Protein AF-X1C034-F1 (afdb_monomer_lit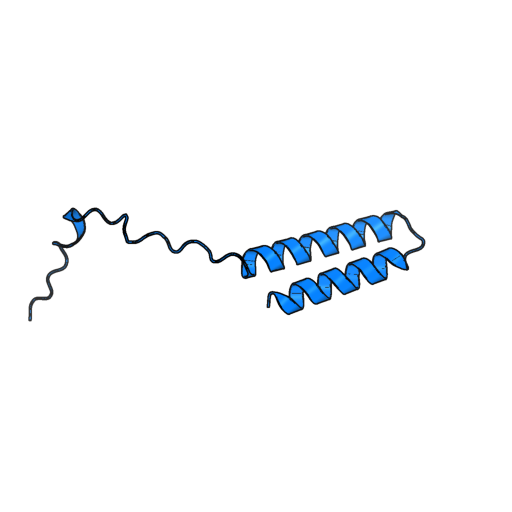e)

Organism: NCBI:txid412755

Radius of gyration: 22.6 Å; chains: 1; bounding box: 52×27×57 Å

Foldseek 3Di:
DLVVLQVQLVVLCVVLVVDPDPVSNVVSNVSSVVSNVVSVVVVDDPPDPPCVPPDVVVVPPDDDDD

pLDDT: mean 79.15, std 17.95, range [46.03, 96.0]

Sequence (66 aa):
KEREYRAYAGTCVDLANKATNDEDKKHLLAMAEAWLGLADRVQRPVPEPDTSALHPALRGKFGWVS

Structure (mmCIF, N/CA/C/O backbone):
data_AF-X1C034-F1
#
_entry.id   AF-X1C034-F1
#
loop_
_atom_site.group_PDB
_atom_site.id
_atom_site.type_symbol
_atom_site.label_atom_id
_atom_site.label_alt_id
_atom_site.label_comp_id
_atom_site.label_asym_id
_atom_site.label_entity_id
_atom_site.label_seq_id
_atom_site.pdbx_PDB_ins_code
_atom_site.Cartn_x
_atom_site.Cartn_y
_atom_site.Cartn_z
_atom_site.occupancy
_atom_site.B_iso_or_equiv
_atom_site.auth_seq_id
_atom_site.auth_comp_id
_atom_site.auth_asym_id
_atom_site.auth_atom_id
_atom_site.pdbx_PDB_model_num
ATOM 1 N N . LYS A 1 1 ? -14.911 3.160 5.388 1.00 75.00 1 LYS A N 1
ATOM 2 C CA . LYS A 1 1 ? -13.627 3.844 5.666 1.00 75.00 1 LYS A CA 1
ATOM 3 C C . LYS A 1 1 ? -12.461 2.871 5.826 1.00 75.00 1 LYS A C 1
ATOM 5 O O . LYS A 1 1 ? -11.600 2.870 4.965 1.00 75.00 1 LYS A O 1
ATOM 10 N N . GLU A 1 2 ? -12.443 1.980 6.824 1.00 85.88 2 GLU A N 1
ATOM 11 C CA . GLU A 1 2 ? -11.366 0.973 6.997 1.00 85.88 2 GLU A CA 1
ATOM 12 C C . GLU A 1 2 ? -11.083 0.142 5.727 1.00 85.88 2 GLU A C 1
ATOM 14 O O . GLU A 1 2 ? -9.952 0.089 5.251 1.00 85.88 2 GLU A O 1
ATOM 19 N N . ARG A 1 3 ? -12.123 -0.468 5.138 1.00 86.81 3 ARG A N 1
ATOM 20 C CA . ARG A 1 3 ? -12.005 -1.272 3.907 1.00 86.81 3 ARG A CA 1
ATOM 21 C C . ARG A 1 3 ? -11.438 -0.473 2.727 1.00 86.81 3 ARG A C 1
ATOM 23 O O . ARG A 1 3 ? -10.687 -1.026 1.934 1.00 86.81 3 ARG A O 1
ATOM 30 N N . GLU A 1 4 ? -11.786 0.806 2.619 1.00 91.56 4 GLU A N 1
ATOM 31 C CA . GLU A 1 4 ? -11.309 1.688 1.545 1.00 91.56 4 GLU A CA 1
ATOM 32 C C . GLU A 1 4 ? -9.822 2.004 1.724 1.00 91.56 4 GLU A C 1
ATOM 34 O O . GLU A 1 4 ? -9.061 1.916 0.768 1.00 91.56 4 GLU A O 1
ATOM 39 N N . TYR A 1 5 ? -9.379 2.264 2.957 1.00 89.12 5 TYR A N 1
ATOM 40 C CA . TYR A 1 5 ? -7.959 2.457 3.254 1.00 89.12 5 TYR A CA 1
ATOM 41 C C . TYR A 1 5 ? -7.130 1.203 2.964 1.00 89.12 5 TYR A C 1
ATOM 43 O O . TYR A 1 5 ? -6.060 1.304 2.367 1.00 89.12 5 TYR A O 1
ATOM 51 N N . ARG A 1 6 ? -7.646 0.007 3.276 1.00 90.50 6 ARG A N 1
ATOM 52 C CA . ARG A 1 6 ? -6.980 -1.244 2.877 1.00 90.50 6 ARG A CA 1
ATOM 53 C C . ARG A 1 6 ? -6.944 -1.443 1.363 1.00 90.50 6 ARG A C 1
ATOM 55 O O . ARG A 1 6 ? -5.948 -1.943 0.852 1.00 90.50 6 ARG A O 1
ATOM 62 N N . ALA A 1 7 ? -7.992 -1.037 0.646 1.00 94.00 7 ALA A N 1
ATOM 63 C CA . ALA A 1 7 ? -8.005 -1.097 -0.813 1.00 94.00 7 ALA A CA 1
ATOM 64 C C . ALA A 1 7 ? -6.947 -0.164 -1.427 1.00 94.00 7 ALA A C 1
ATOM 66 O O . ALA A 1 7 ? -6.209 -0.588 -2.311 1.00 94.00 7 ALA A O 1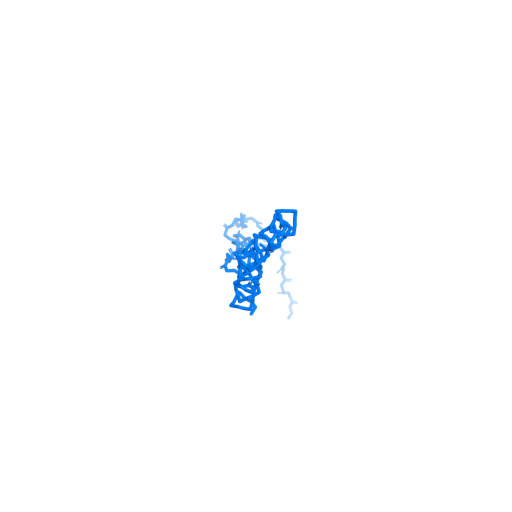
ATOM 67 N N . TYR A 1 8 ? -6.806 1.065 -0.917 1.00 92.69 8 TYR A N 1
ATOM 68 C CA . TYR A 1 8 ? -5.758 1.989 -1.366 1.00 92.69 8 TYR A CA 1
ATOM 69 C C . TYR A 1 8 ? -4.350 1.474 -1.065 1.00 92.69 8 TYR A C 1
ATOM 71 O O . TYR A 1 8 ? -3.482 1.555 -1.934 1.00 92.69 8 TYR A O 1
ATOM 79 N N . ALA A 1 9 ? -4.135 0.875 0.110 1.00 93.81 9 ALA A N 1
ATOM 80 C CA . ALA A 1 9 ? -2.871 0.216 0.425 1.00 93.81 9 ALA A CA 1
ATOM 81 C C . ALA A 1 9 ? -2.546 -0.910 -0.572 1.00 93.81 9 ALA A C 1
ATOM 83 O O . ALA A 1 9 ? -1.422 -0.983 -1.066 1.00 93.81 9 ALA A O 1
ATOM 84 N N . GLY A 1 10 ? -3.538 -1.738 -0.918 1.00 93.25 10 GLY A N 1
ATOM 85 C CA . GLY A 1 10 ? -3.396 -2.790 -1.929 1.00 93.25 10 GLY A CA 1
ATOM 86 C C . GLY A 1 10 ? -2.976 -2.238 -3.292 1.00 93.25 10 GLY A C 1
ATOM 87 O O . GLY A 1 10 ? -1.985 -2.692 -3.857 1.00 93.25 10 GLY A O 1
ATOM 88 N N . THR A 1 11 ? -3.645 -1.186 -3.772 1.00 95.50 11 THR A N 1
ATOM 89 C CA . THR A 1 11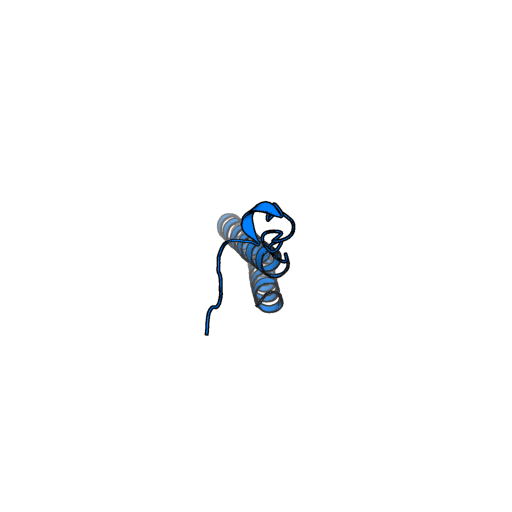 ? -3.284 -0.523 -5.036 1.00 95.50 11 THR A CA 1
ATOM 90 C C . THR A 1 11 ? -1.848 0.007 -5.021 1.00 95.50 11 THR A C 1
ATOM 92 O O . THR A 1 11 ? -1.130 -0.133 -6.010 1.00 95.50 11 THR A O 1
ATOM 95 N N . CYS A 1 12 ? -1.394 0.593 -3.908 1.00 93.31 12 CYS A N 1
ATOM 96 C CA . CYS A 1 12 ? -0.016 1.065 -3.771 1.00 93.31 12 CYS A CA 1
ATOM 97 C C . CYS A 1 12 ? 1.002 -0.085 -3.841 1.00 93.31 12 CYS A C 1
ATOM 99 O O . CYS A 1 12 ? 2.028 0.062 -4.502 1.00 93.31 12 CYS A O 1
ATOM 101 N N . VAL A 1 13 ? 0.711 -1.238 -3.232 1.00 93.88 13 VAL A N 1
ATOM 102 C CA . VAL A 1 13 ? 1.567 -2.436 -3.321 1.00 93.88 13 VAL A CA 1
ATOM 103 C C . VAL A 1 13 ? 1.601 -2.993 -4.745 1.00 93.88 13 VAL A C 1
ATOM 105 O O . VAL A 1 13 ? 2.675 -3.315 -5.253 1.00 93.88 13 VAL A O 1
ATOM 108 N N . ASP A 1 14 ? 0.458 -3.053 -5.426 1.00 95.44 14 ASP A N 1
ATOM 109 C CA . ASP A 1 14 ? 0.387 -3.520 -6.814 1.00 95.44 14 ASP A CA 1
ATOM 110 C C . ASP A 1 14 ? 1.185 -2.621 -7.762 1.00 95.44 14 ASP A C 1
ATOM 112 O O . ASP A 1 14 ? 1.857 -3.109 -8.674 1.00 95.44 14 ASP A O 1
ATOM 116 N N . LEU A 1 15 ? 1.144 -1.306 -7.538 1.00 93.88 15 LEU A N 1
ATOM 117 C CA . LEU A 1 15 ? 1.969 -0.345 -8.263 1.00 93.88 15 LEU A CA 1
ATOM 118 C C . LEU A 1 15 ? 3.454 -0.511 -7.917 1.00 93.88 15 LEU A C 1
ATOM 120 O O . LEU A 1 15 ? 4.283 -0.508 -8.823 1.00 93.88 15 LEU A O 1
ATOM 124 N N . ALA A 1 16 ? 3.797 -0.726 -6.643 1.00 94.06 16 ALA A N 1
ATOM 125 C CA . ALA A 1 16 ? 5.178 -0.946 -6.207 1.00 94.06 16 ALA A CA 1
ATOM 126 C C . ALA A 1 16 ? 5.790 -2.207 -6.838 1.00 94.06 16 ALA A C 1
ATOM 128 O O . ALA A 1 16 ? 6.968 -2.222 -7.189 1.00 94.06 16 ALA A O 1
ATOM 129 N N . ASN A 1 17 ? 4.987 -3.256 -7.022 1.00 93.56 17 ASN A N 1
ATOM 130 C CA . ASN A 1 17 ? 5.408 -4.491 -7.685 1.00 93.56 17 ASN A CA 1
ATOM 131 C C . ASN A 1 17 ? 5.645 -4.315 -9.190 1.00 93.56 17 ASN A C 1
ATOM 133 O O . ASN A 1 17 ? 6.431 -5.059 -9.773 1.00 93.56 17 ASN A O 1
ATOM 137 N N . LYS A 1 18 ? 4.973 -3.346 -9.819 1.00 94.44 18 LYS A N 1
ATOM 138 C CA . LYS A 1 18 ? 5.129 -3.016 -11.245 1.00 94.44 18 LYS A CA 1
ATOM 139 C C . LYS A 1 18 ? 6.200 -1.954 -11.500 1.00 94.44 18 LYS A C 1
ATOM 141 O O . LYS A 1 18 ? 6.615 -1.787 -12.644 1.00 94.44 18 LYS A O 1
ATOM 146 N N . ALA A 1 19 ? 6.625 -1.227 -10.468 1.00 92.75 19 ALA A N 1
ATOM 147 C CA . ALA A 1 19 ? 7.643 -0.195 -10.582 1.00 92.75 19 ALA A CA 1
ATOM 148 C C . ALA A 1 19 ? 9.011 -0.815 -10.905 1.00 92.75 19 ALA A C 1
ATOM 150 O O . ALA A 1 19 ? 9.467 -1.744 -10.242 1.00 92.75 19 ALA A O 1
ATOM 151 N N . THR A 1 20 ? 9.677 -0.272 -11.923 1.00 90.94 20 THR A N 1
ATOM 152 C CA . THR A 1 20 ? 11.040 -0.658 -12.320 1.00 90.94 20 THR A CA 1
ATOM 153 C C . THR A 1 20 ? 12.115 0.162 -11.608 1.00 90.94 20 THR A C 1
ATOM 155 O O . THR A 1 20 ? 13.292 -0.170 -11.692 1.00 90.94 20 THR A O 1
ATOM 158 N N . ASN A 1 21 ? 11.713 1.248 -10.943 1.00 94.38 21 ASN A N 1
ATOM 159 C CA . ASN A 1 21 ? 12.575 2.133 -10.173 1.00 94.38 21 ASN A CA 1
ATOM 160 C C . ASN A 1 21 ? 12.434 1.830 -8.675 1.00 94.38 21 ASN A C 1
ATOM 162 O O . ASN A 1 21 ? 11.327 1.837 -8.127 1.00 94.38 21 ASN A O 1
ATOM 166 N N . ASP A 1 22 ? 13.565 1.608 -8.011 1.00 92.81 22 ASP A N 1
ATOM 167 C CA . ASP A 1 22 ? 13.620 1.311 -6.581 1.00 92.81 22 ASP A CA 1
ATOM 168 C C . ASP A 1 22 ? 13.173 2.491 -5.707 1.00 92.81 22 ASP A C 1
ATOM 170 O O . ASP A 1 22 ? 12.610 2.272 -4.631 1.00 92.81 22 ASP A O 1
ATOM 174 N N . GLU A 1 23 ? 13.383 3.738 -6.141 1.00 94.06 23 GLU A N 1
ATOM 175 C CA . GLU A 1 23 ? 12.899 4.915 -5.404 1.00 94.06 23 GLU A CA 1
ATOM 176 C C . GLU A 1 23 ? 11.372 5.003 -5.429 1.00 94.06 23 GLU A C 1
ATOM 178 O O . GLU A 1 23 ? 10.741 5.174 -4.383 1.00 94.06 23 GLU A O 1
ATOM 183 N N . ASP A 1 24 ? 10.766 4.795 -6.598 1.00 92.19 24 ASP A N 1
ATOM 184 C CA . ASP A 1 24 ? 9.308 4.784 -6.743 1.00 92.19 24 ASP A CA 1
ATOM 185 C C . ASP A 1 24 ? 8.692 3.626 -5.959 1.00 92.19 24 ASP A C 1
ATOM 187 O O . ASP A 1 24 ? 7.686 3.800 -5.270 1.00 92.19 24 ASP A O 1
ATOM 191 N N . LYS A 1 25 ? 9.338 2.455 -5.978 1.00 94.12 25 LYS A N 1
ATOM 192 C CA . LYS A 1 25 ? 8.928 1.300 -5.178 1.00 94.12 25 LYS A CA 1
ATOM 193 C C . LYS A 1 25 ? 8.931 1.618 -3.683 1.00 94.12 25 LYS A C 1
ATOM 195 O O . LYS A 1 25 ? 7.955 1.312 -3.000 1.00 94.12 25 LYS A O 1
ATOM 200 N N . LYS A 1 26 ? 9.984 2.263 -3.170 1.00 94.94 26 LYS A N 1
ATOM 201 C CA . LYS A 1 26 ? 10.053 2.692 -1.762 1.00 94.94 26 LYS A CA 1
ATOM 202 C C . LYS A 1 26 ? 8.950 3.690 -1.418 1.00 94.94 26 LYS A C 1
ATOM 204 O O . LYS A 1 26 ? 8.289 3.516 -0.397 1.00 94.94 26 LYS A O 1
ATOM 209 N N . HIS A 1 27 ? 8.709 4.689 -2.267 1.00 95.81 27 HIS A N 1
ATOM 210 C CA . HIS A 1 27 ? 7.633 5.658 -2.043 1.00 95.81 27 HIS A CA 1
ATOM 211 C C . HIS A 1 27 ? 6.248 5.005 -2.039 1.00 95.81 27 HIS A C 1
ATOM 213 O O . HIS A 1 27 ? 5.431 5.289 -1.163 1.00 95.81 27 HIS A O 1
ATOM 219 N N . LEU A 1 28 ? 5.983 4.099 -2.981 1.00 95.31 28 LEU A N 1
ATOM 220 C CA . LEU A 1 28 ? 4.713 3.381 -3.071 1.00 95.31 28 LEU A CA 1
ATOM 221 C C . LEU A 1 28 ? 4.482 2.475 -1.854 1.00 95.31 28 LEU A C 1
ATOM 223 O O . LEU A 1 28 ? 3.372 2.444 -1.322 1.00 95.31 28 LEU A O 1
ATOM 227 N N . LEU A 1 29 ? 5.524 1.800 -1.361 1.00 94.94 29 LEU A N 1
ATOM 228 C CA . LEU A 1 29 ? 5.441 0.998 -0.137 1.00 94.94 29 LEU A CA 1
ATOM 229 C C . LEU A 1 29 ? 5.190 1.866 1.105 1.00 94.94 29 LEU A C 1
ATOM 231 O O . LEU A 1 29 ? 4.300 1.544 1.887 1.00 94.94 29 LEU A O 1
ATOM 235 N N . ALA A 1 30 ? 5.877 3.003 1.244 1.00 96.00 30 ALA A N 1
ATOM 236 C CA . ALA A 1 30 ? 5.638 3.933 2.351 1.00 96.00 30 ALA A CA 1
ATOM 237 C C . ALA A 1 30 ? 4.198 4.485 2.347 1.00 96.00 30 ALA A C 1
ATOM 239 O O . ALA A 1 30 ? 3.566 4.625 3.396 1.00 96.00 30 ALA A O 1
ATOM 240 N N . MET A 1 31 ? 3.637 4.757 1.162 1.00 94.56 31 MET A N 1
ATOM 241 C CA . MET A 1 31 ? 2.230 5.148 1.036 1.00 94.56 31 MET A CA 1
ATOM 242 C C . MET A 1 31 ? 1.278 4.015 1.430 1.00 94.56 31 MET A C 1
ATOM 244 O O . MET A 1 31 ? 0.289 4.268 2.117 1.00 94.56 31 MET A O 1
ATOM 248 N N . ALA A 1 32 ? 1.573 2.770 1.043 1.00 95.56 32 ALA A N 1
ATOM 249 C CA . ALA A 1 32 ? 0.779 1.614 1.453 1.00 95.56 32 ALA A CA 1
ATOM 250 C C . ALA A 1 32 ? 0.755 1.450 2.983 1.00 95.56 32 ALA A C 1
ATOM 252 O O . ALA A 1 32 ? -0.314 1.257 3.564 1.00 95.56 32 ALA A O 1
ATOM 253 N N . GLU A 1 33 ? 1.906 1.598 3.644 1.00 93.12 33 GLU A N 1
ATOM 254 C CA . GLU A 1 33 ? 2.016 1.551 5.106 1.00 93.12 33 GLU A CA 1
ATOM 255 C C . GLU A 1 33 ? 1.212 2.667 5.785 1.00 93.12 33 GLU A C 1
ATOM 257 O O . GLU A 1 33 ? 0.500 2.415 6.761 1.00 93.12 33 GLU A O 1
ATOM 262 N N . ALA A 1 34 ? 1.251 3.891 5.248 1.00 94.56 34 ALA A N 1
ATOM 263 C CA . ALA A 1 34 ? 0.462 5.004 5.772 1.00 94.56 34 ALA A CA 1
ATOM 264 C C . ALA A 1 34 ? -1.052 4.730 5.690 1.00 94.56 34 ALA A C 1
ATOM 266 O O . ALA A 1 34 ? -1.784 4.979 6.654 1.00 94.56 34 ALA A O 1
ATOM 267 N N . TRP A 1 35 ? -1.525 4.166 4.573 1.00 93.50 35 TRP A N 1
ATOM 268 C CA . TRP A 1 35 ? -2.926 3.773 4.411 1.00 93.50 35 TRP A CA 1
ATOM 269 C C . TRP A 1 35 ? -3.343 2.660 5.378 1.00 93.50 35 TRP A C 1
ATOM 271 O O . TRP A 1 35 ? -4.430 2.738 5.955 1.00 93.50 35 TRP A O 1
ATOM 281 N N . LEU A 1 36 ? -2.484 1.665 5.619 1.00 92.00 36 LEU A N 1
ATOM 282 C CA . LEU A 1 36 ? -2.744 0.623 6.620 1.00 92.00 36 LEU A CA 1
ATOM 283 C C . LEU A 1 36 ? -2.804 1.200 8.036 1.00 92.00 36 LEU A C 1
ATOM 285 O O . LEU A 1 36 ? -3.741 0.904 8.772 1.00 92.00 36 LEU A O 1
ATOM 289 N N . GLY A 1 37 ? -1.893 2.110 8.386 1.00 90.69 37 GLY A N 1
ATOM 290 C CA . GLY A 1 37 ? -1.931 2.799 9.675 1.00 90.69 37 GLY A CA 1
ATOM 291 C C . GLY A 1 37 ? -3.230 3.583 9.897 1.00 90.69 37 GLY A C 1
ATOM 292 O O . GLY A 1 37 ? -3.737 3.638 11.018 1.00 90.69 37 GLY A O 1
ATOM 293 N N . LEU A 1 38 ? -3.811 4.166 8.843 1.00 89.56 38 LEU A N 1
ATOM 294 C CA . LEU A 1 38 ? -5.132 4.801 8.911 1.00 89.56 38 LEU A CA 1
ATOM 295 C C . LEU A 1 38 ? -6.264 3.778 9.043 1.00 89.56 38 LEU A C 1
ATOM 297 O O . LEU A 1 38 ? -7.183 3.999 9.832 1.00 89.56 38 LEU A O 1
ATOM 301 N N . ALA A 1 39 ? -6.198 2.660 8.317 1.00 90.56 39 ALA A N 1
ATOM 302 C CA . ALA A 1 39 ? -7.164 1.572 8.450 1.00 90.56 39 ALA A CA 1
ATOM 303 C C . ALA A 1 39 ? -7.204 1.040 9.891 1.00 90.56 39 ALA A C 1
ATOM 305 O O . ALA A 1 39 ? -8.283 0.927 10.471 1.00 90.56 39 ALA A O 1
ATOM 306 N N . ASP A 1 40 ? -6.037 0.822 10.494 1.00 88.31 40 ASP A N 1
ATOM 30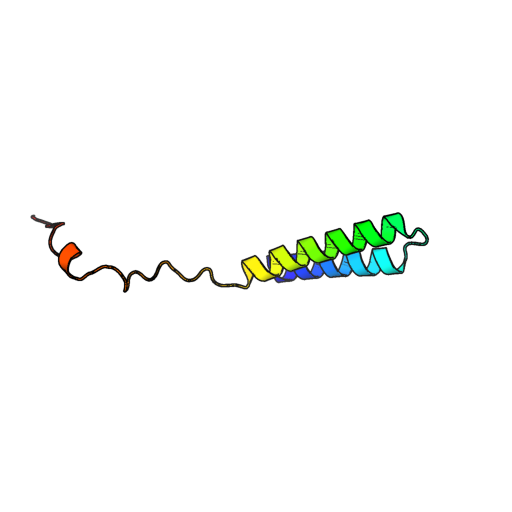7 C CA . ASP A 1 40 ? -5.905 0.309 11.857 1.00 88.31 40 ASP A CA 1
ATOM 308 C C . ASP A 1 40 ? -6.422 1.298 12.904 1.00 88.31 40 ASP A C 1
ATOM 310 O O . ASP A 1 40 ? -7.017 0.893 13.900 1.00 88.31 40 ASP A O 1
ATOM 314 N N . ARG A 1 41 ? -6.252 2.607 12.684 1.00 86.94 41 ARG A N 1
ATOM 315 C CA . ARG A 1 41 ? -6.817 3.648 13.563 1.00 86.94 41 ARG A CA 1
ATOM 316 C C . ARG A 1 41 ? -8.336 3.721 13.494 1.00 86.94 41 ARG A C 1
ATOM 318 O O . ARG A 1 41 ? -8.957 4.063 14.489 1.00 86.94 41 ARG A O 1
ATOM 325 N N . VAL A 1 42 ? -8.923 3.435 12.332 1.00 85.06 42 VAL A N 1
ATOM 326 C CA . VAL A 1 42 ? -10.384 3.372 12.179 1.00 85.06 42 VAL A CA 1
ATOM 327 C C . VAL A 1 42 ? -10.944 2.074 12.748 1.00 85.06 42 VAL A C 1
ATOM 329 O O . VAL A 1 42 ? -12.058 2.076 13.261 1.00 85.06 42 VAL A O 1
ATOM 332 N N . GLN A 1 43 ? -10.186 0.978 12.666 1.00 78.38 43 GLN A N 1
ATOM 333 C CA . GLN A 1 43 ? -10.593 -0.303 13.228 1.00 78.38 43 GLN A CA 1
ATOM 334 C C . GLN A 1 43 ? -10.439 -0.345 14.747 1.00 78.38 43 GLN A C 1
ATOM 336 O O . GLN A 1 43 ? -11.264 -0.964 15.415 1.00 78.38 43 GLN A O 1
ATOM 341 N N . ARG A 1 44 ? -9.397 0.285 15.308 1.00 71.44 44 ARG A N 1
ATOM 342 C CA . ARG A 1 44 ? -9.249 0.382 16.759 1.00 71.44 44 ARG A CA 1
ATOM 343 C C . ARG A 1 44 ? -10.400 1.227 17.297 1.00 71.44 44 ARG A C 1
ATOM 345 O O . ARG A 1 44 ? -10.428 2.427 17.019 1.00 71.44 44 ARG A O 1
ATOM 352 N N . PRO A 1 45 ? -11.318 0.651 18.093 1.00 59.56 45 PRO A N 1
ATOM 353 C CA . PRO A 1 45 ? -12.167 1.483 18.915 1.00 59.56 45 PRO A CA 1
ATOM 354 C C . PRO A 1 45 ? -11.212 2.273 19.807 1.00 59.56 45 PRO A C 1
ATOM 356 O O . PRO A 1 45 ? -10.415 1.695 20.549 1.00 59.56 45 PRO A O 1
ATOM 359 N N . VAL A 1 46 ? -11.224 3.598 19.670 1.00 63.19 46 VAL A N 1
ATOM 360 C CA . VAL A 1 46 ? -10.696 4.468 20.719 1.00 63.19 46 VAL A CA 1
ATOM 361 C C . VAL A 1 46 ? -11.365 3.962 21.993 1.00 63.19 46 VAL A C 1
ATOM 363 O O . VAL A 1 46 ? -12.597 3.898 21.991 1.00 63.19 46 VAL A O 1
ATOM 366 N N . PRO A 1 47 ? -10.620 3.508 23.019 1.00 59.16 47 PRO A N 1
ATOM 367 C CA . PRO A 1 47 ? -11.260 3.199 24.281 1.00 59.16 47 PRO A CA 1
ATOM 368 C C . PRO A 1 47 ? -12.005 4.469 24.669 1.00 59.16 47 PRO A C 1
ATOM 370 O O . PRO A 1 47 ? -11.388 5.534 24.781 1.00 59.16 47 PRO A O 1
ATOM 373 N N . GLU A 1 48 ? -13.336 4.381 24.745 1.00 59.09 48 GLU A N 1
ATOM 374 C CA . GLU A 1 48 ? -14.139 5.458 25.305 1.00 59.09 48 GLU A CA 1
ATOM 375 C C . GLU A 1 48 ? -13.452 5.859 26.613 1.00 59.09 48 GLU A C 1
ATOM 377 O O . GLU A 1 48 ? -13.008 4.963 27.343 1.00 59.09 48 GLU A O 1
ATOM 382 N N . PRO A 1 49 ? -13.247 7.161 26.886 1.00 58.59 49 PRO A N 1
ATOM 383 C CA . PRO A 1 49 ? -12.715 7.564 28.173 1.00 58.59 49 PRO A CA 1
ATOM 384 C C . PRO A 1 49 ? -13.622 6.921 29.209 1.00 58.59 49 PRO A C 1
ATOM 386 O O . PRO A 1 49 ? -14.812 7.222 29.245 1.00 58.59 49 PRO A O 1
ATOM 389 N N . ASP A 1 50 ? -13.063 5.965 29.947 1.00 55.75 50 ASP A N 1
ATOM 390 C CA . ASP A 1 50 ? -13.780 5.111 30.874 1.00 55.75 50 ASP A CA 1
ATOM 391 C C . ASP A 1 50 ? -14.501 6.039 31.853 1.00 55.75 50 ASP A C 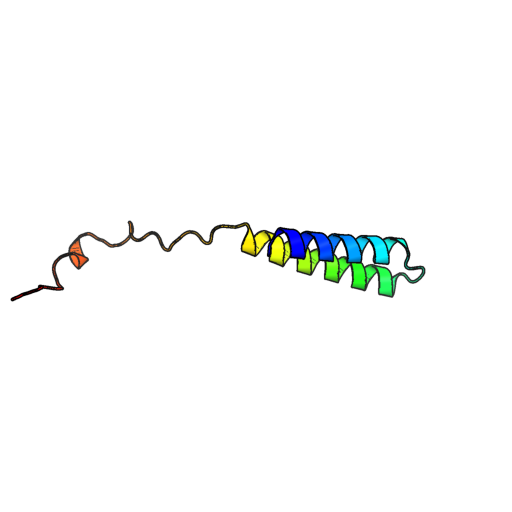1
ATOM 393 O O . ASP A 1 50 ? -13.914 6.556 32.806 1.00 55.75 50 ASP A O 1
ATOM 397 N N . THR A 1 51 ? -15.781 6.330 31.609 1.00 56.78 51 THR A N 1
ATOM 398 C CA . THR A 1 51 ? -16.580 7.151 32.525 1.00 56.78 51 THR A CA 1
ATOM 399 C C . THR A 1 51 ? -16.769 6.423 33.854 1.00 56.78 51 THR A C 1
ATOM 401 O O . THR A 1 51 ? -17.204 7.020 34.831 1.00 56.78 51 THR A O 1
ATOM 404 N N . SER A 1 52 ? -16.370 5.152 33.922 1.00 55.38 52 SER A N 1
ATOM 405 C CA . SER A 1 52 ? -16.216 4.362 35.142 1.00 55.38 52 SER A CA 1
ATOM 406 C C . SER A 1 52 ? -15.093 4.873 36.056 1.00 55.38 52 SER A C 1
ATOM 408 O O . SER A 1 52 ? -15.070 4.528 37.233 1.00 55.38 52 SER A O 1
ATOM 410 N N . ALA A 1 53 ? -14.197 5.737 35.558 1.00 49.84 53 ALA A N 1
ATOM 411 C CA . ALA A 1 53 ? -13.225 6.476 36.363 1.00 49.84 53 ALA A CA 1
ATOM 412 C C . ALA A 1 53 ? -13.766 7.819 36.899 1.00 49.84 53 ALA A C 1
ATOM 414 O O . ALA A 1 53 ? -13.017 8.585 37.511 1.00 49.84 53 ALA A O 1
ATOM 415 N N . LEU A 1 54 ? -15.062 8.127 36.731 1.00 53.22 54 LEU A N 1
ATOM 416 C CA . LEU A 1 54 ? -15.698 9.155 37.555 1.00 53.22 54 LEU A CA 1
ATOM 417 C C . LEU A 1 54 ? -15.865 8.615 38.975 1.00 53.22 54 LEU A C 1
ATOM 419 O O . LEU A 1 54 ? -16.795 7.878 39.297 1.00 53.22 54 LEU A O 1
ATOM 423 N N . HIS A 1 55 ? -14.944 9.036 39.837 1.00 59.16 55 HIS A N 1
ATOM 424 C CA . HIS A 1 55 ? -15.030 8.879 41.281 1.00 59.16 55 HIS A CA 1
ATOM 425 C C . HIS A 1 55 ? -16.453 9.260 41.759 1.00 59.16 55 HIS A C 1
ATOM 427 O O . HIS A 1 55 ? -16.932 10.350 41.418 1.00 59.16 55 HIS A O 1
ATOM 433 N N . PRO A 1 56 ? -17.139 8.431 42.572 1.00 56.38 56 PRO A N 1
ATOM 434 C CA . PRO A 1 56 ? -18.543 8.637 42.965 1.00 56.38 56 PRO A CA 1
ATOM 435 C C . PRO A 1 56 ? -18.831 9.967 43.692 1.00 56.38 56 PRO A C 1
ATOM 437 O O . PRO A 1 56 ? -19.989 10.331 43.883 1.00 56.38 56 PRO A O 1
ATOM 440 N N . ALA A 1 57 ? -17.798 10.738 44.041 1.00 57.25 57 ALA A N 1
ATOM 441 C CA . ALA A 1 57 ? -17.897 12.072 44.628 1.00 57.25 57 ALA A CA 1
ATOM 442 C C . ALA A 1 57 ? -18.393 13.172 43.661 1.00 57.25 57 ALA A C 1
ATOM 444 O O . ALA A 1 57 ? -18.831 14.224 44.121 1.00 57.25 57 ALA A O 1
ATOM 445 N N . LEU A 1 58 ? -18.362 12.956 42.339 1.00 55.12 58 LEU A N 1
ATOM 446 C CA . LEU A 1 58 ? -18.832 13.944 41.350 1.00 55.12 58 LEU A CA 1
ATOM 447 C C . LEU A 1 58 ? -20.295 13.739 40.914 1.00 55.12 58 LEU A C 1
ATOM 449 O O . LEU A 1 58 ? -20.857 14.590 40.229 1.00 55.12 58 LEU A O 1
ATOM 453 N N . ARG A 1 59 ? -20.954 12.663 41.371 1.00 51.81 59 ARG A N 1
ATOM 454 C CA . ARG A 1 59 ? -22.363 12.347 41.057 1.00 51.81 59 ARG A CA 1
ATOM 455 C C . ARG A 1 59 ? -23.380 13.235 41.798 1.00 51.81 59 ARG A C 1
ATOM 457 O O . ARG A 1 59 ? -24.570 13.165 41.519 1.00 51.81 59 ARG A O 1
ATOM 464 N N . GLY A 1 60 ? -22.936 14.068 42.741 1.00 52.91 60 GLY A N 1
ATOM 465 C CA . GLY A 1 60 ? -23.819 14.775 43.677 1.00 52.91 60 GLY A CA 1
ATOM 466 C C . GLY A 1 60 ? -24.039 16.271 43.444 1.00 52.91 60 GLY A C 1
ATOM 467 O O . GLY A 1 60 ? -24.628 16.901 44.316 1.00 52.91 60 GLY A O 1
ATOM 468 N N . LYS A 1 61 ? -23.550 16.881 42.353 1.00 54.53 61 LYS A N 1
ATOM 469 C CA . LYS A 1 61 ? -23.486 18.358 42.283 1.00 54.53 61 LYS A CA 1
ATOM 470 C C . LYS A 1 61 ? -24.105 19.047 41.067 1.00 54.53 61 LYS A C 1
ATOM 472 O O . LYS A 1 61 ? -23.889 20.241 40.895 1.00 54.53 61 LYS A O 1
ATOM 477 N N . PHE A 1 62 ? -24.943 18.354 40.301 1.00 53.81 62 PHE A N 1
ATOM 478 C CA . PHE A 1 62 ? -25.873 19.016 39.382 1.00 53.81 62 PHE A CA 1
ATOM 479 C C . PHE A 1 62 ? -27.301 18.631 39.746 1.00 53.81 62 PHE A C 1
ATOM 481 O O . PHE A 1 62 ? -27.866 17.665 39.240 1.00 53.81 62 PHE A O 1
ATOM 488 N N . GLY A 1 63 ? -27.845 19.391 40.698 1.00 52.59 63 GLY A N 1
ATOM 489 C CA . GLY A 1 63 ? -29.258 19.370 41.031 1.00 52.59 63 GLY A CA 1
ATOM 490 C C . GLY A 1 63 ? -30.082 19.845 39.842 1.00 52.59 63 GLY A C 1
ATOM 491 O O . GLY A 1 63 ? -29.875 20.945 39.335 1.00 52.59 63 GLY A O 1
ATOM 492 N N . TRP A 1 64 ? -31.022 19.012 39.418 1.00 47.78 64 TRP A N 1
ATOM 493 C CA . TRP A 1 64 ? -32.207 19.479 38.717 1.00 47.78 64 TRP A CA 1
ATOM 494 C C . TRP A 1 64 ? -33.240 19.793 39.793 1.00 47.78 64 TRP A C 1
ATOM 496 O O . TRP A 1 64 ? -33.762 18.892 40.450 1.00 47.78 64 TRP A O 1
ATOM 506 N N . VAL A 1 65 ? -33.442 21.086 40.035 1.00 46.03 65 VAL A N 1
ATOM 507 C CA . VAL A 1 65 ? -34.610 21.600 40.742 1.00 46.03 65 VAL A CA 1
ATOM 508 C C . VAL A 1 65 ? -35.586 22.131 39.697 1.00 4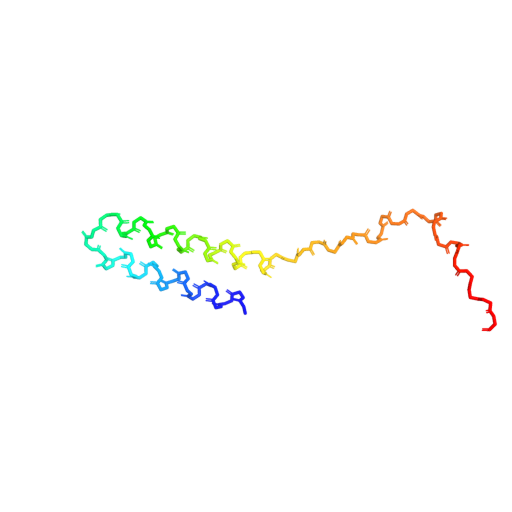6.03 65 VAL A C 1
ATOM 510 O O . VAL A 1 65 ? -35.178 22.886 38.813 1.00 46.03 65 VAL A O 1
ATOM 513 N N . SER A 1 66 ? -36.858 21.801 39.921 1.00 46.56 66 SER A N 1
ATOM 514 C CA . SER A 1 66 ? -38.092 22.234 39.237 1.00 46.56 66 SER A CA 1
ATOM 515 C C . SER A 1 66 ? -38.580 21.327 38.116 1.00 46.56 66 SER A C 1
ATOM 517 O O . SER A 1 66 ? -37.899 21.226 37.075 1.00 46.56 66 SER A O 1
#

Secondary structure (DSSP, 8-state):
-HHHHHHHHHHHHHHHHH-SSHHHHHHHHHHHHHHHHHHHHHHSPPPP--GGGS-GGGTTS-----